Protein AF-G8SIX0-F1 (afdb_monomer_lite)

Structure (mmCIF, N/CA/C/O backbone):
data_AF-G8SIX0-F1
#
_entry.id   AF-G8SIX0-F1
#
loop_
_atom_site.group_PDB
_atom_site.id
_atom_site.type_symbol
_atom_site.label_atom_id
_atom_site.label_alt_id
_atom_site.label_comp_id
_atom_site.label_asym_id
_atom_site.label_entity_id
_atom_site.label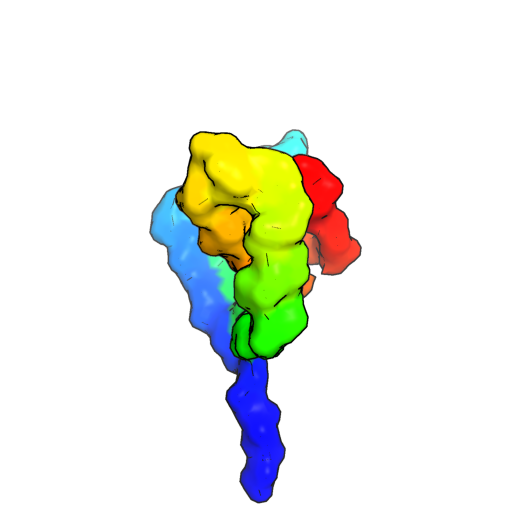_seq_id
_atom_site.pdbx_PDB_ins_code
_atom_site.Cartn_x
_atom_site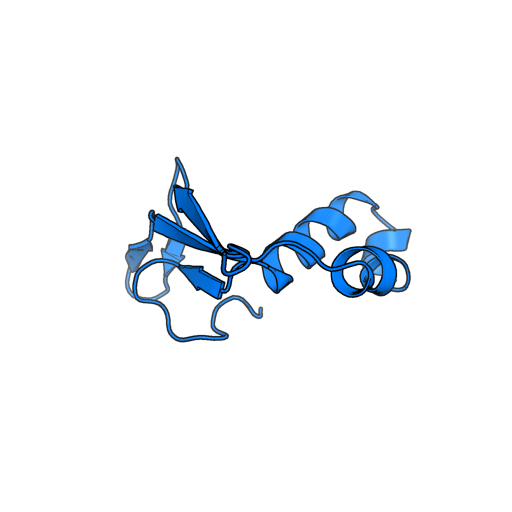.Cartn_y
_atom_site.Cartn_z
_atom_site.occupancy
_atom_site.B_iso_or_equiv
_atom_site.auth_seq_id
_atom_site.auth_comp_id
_atom_site.auth_asym_id
_atom_site.auth_atom_id
_atom_site.pdbx_PDB_model_num
ATOM 1 N N . MET A 1 1 ? 16.459 -13.848 18.807 1.00 54.94 1 MET A N 1
ATOM 2 C CA . MET A 1 1 ? 15.784 -12.667 18.229 1.00 54.94 1 MET A CA 1
ATOM 3 C C . MET A 1 1 ? 15.093 -13.113 16.956 1.00 54.94 1 MET A C 1
ATOM 5 O O . MET A 1 1 ? 15.766 -13.674 16.102 1.00 54.94 1 MET A O 1
ATOM 9 N N . SER A 1 2 ? 13.774 -12.963 16.862 1.00 78.25 2 SER A N 1
ATOM 10 C CA . SER A 1 2 ? 13.027 -13.197 15.621 1.00 78.25 2 SER A CA 1
ATOM 11 C C . SER A 1 2 ? 13.170 -11.985 14.698 1.00 78.25 2 SER A C 1
ATOM 13 O O . SER A 1 2 ? 13.232 -10.851 15.172 1.00 78.25 2 SER A O 1
ATOM 15 N N . LEU A 1 3 ? 13.248 -12.218 13.388 1.00 83.12 3 LEU A N 1
ATOM 16 C CA . LEU A 1 3 ? 13.311 -11.153 12.390 1.00 83.12 3 LEU A CA 1
ATOM 17 C C . LEU A 1 3 ? 11.934 -10.479 12.285 1.00 83.12 3 LEU A C 1
ATOM 19 O O . LEU A 1 3 ? 10.949 -11.147 11.977 1.00 83.12 3 LEU A O 1
ATOM 23 N N . HIS A 1 4 ? 11.858 -9.175 12.547 1.00 87.19 4 HIS A N 1
ATOM 24 C CA . HIS A 1 4 ? 10.646 -8.391 12.315 1.00 87.19 4 HIS A CA 1
ATOM 25 C C . HIS A 1 4 ? 10.636 -7.921 10.861 1.00 87.19 4 HIS A C 1
ATOM 27 O O . HIS A 1 4 ? 11.585 -7.280 10.412 1.00 87.19 4 HIS A O 1
ATOM 33 N N . THR A 1 5 ? 9.599 -8.295 10.117 1.00 92.62 5 THR A N 1
ATOM 34 C CA . THR A 1 5 ? 9.511 -8.033 8.672 1.00 92.62 5 THR A CA 1
ATOM 35 C C . THR A 1 5 ? 8.239 -7.300 8.276 1.00 92.62 5 THR A C 1
ATOM 37 O O . THR A 1 5 ? 8.085 -6.994 7.100 1.00 92.62 5 THR A O 1
ATOM 40 N N . GLU A 1 6 ? 7.371 -6.987 9.238 1.00 95.12 6 GLU A N 1
ATOM 41 C CA . GLU A 1 6 ? 6.082 -6.332 9.030 1.00 95.12 6 GLU A CA 1
ATOM 42 C C . GLU A 1 6 ? 6.076 -4.968 9.705 1.00 95.12 6 GLU A C 1
ATOM 44 O O . GLU A 1 6 ? 6.562 -4.830 10.817 1.00 95.12 6 GLU A O 1
ATOM 49 N N . PHE A 1 7 ? 5.534 -3.958 9.042 1.00 95.94 7 PHE A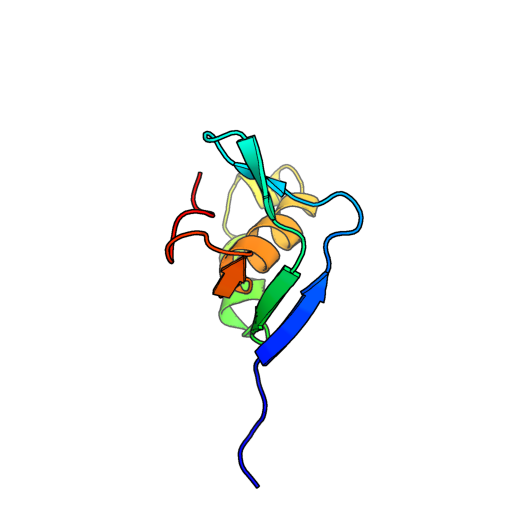 N 1
ATOM 50 C CA . PHE A 1 7 ? 5.585 -2.575 9.481 1.00 95.94 7 PHE A CA 1
ATOM 51 C C . PHE A 1 7 ? 4.198 -1.948 9.343 1.00 95.94 7 PHE A C 1
ATOM 53 O O . PHE A 1 7 ? 3.615 -1.987 8.253 1.00 95.94 7 PHE A O 1
ATOM 60 N N . PRO A 1 8 ? 3.649 -1.358 10.418 1.00 96.31 8 PRO A N 1
ATOM 61 C CA . PRO A 1 8 ? 2.391 -0.642 10.333 1.00 96.31 8 PRO A CA 1
ATOM 62 C C . PRO A 1 8 ? 2.581 0.682 9.588 1.00 96.31 8 PRO A C 1
ATOM 64 O O . PRO A 1 8 ? 3.611 1.348 9.716 1.00 96.31 8 PRO A O 1
ATOM 67 N N . PHE A 1 9 ? 1.559 1.103 8.850 1.00 95.38 9 PHE A N 1
ATOM 68 C CA . PHE A 1 9 ? 1.519 2.410 8.203 1.00 95.38 9 PHE A CA 1
ATOM 69 C C . PHE A 1 9 ? 0.147 3.064 8.317 1.00 95.38 9 PHE A C 1
ATOM 71 O O . PHE A 1 9 ? -0.851 2.448 8.698 1.00 95.38 9 PHE A O 1
ATOM 78 N N . THR A 1 10 ? 0.099 4.354 7.990 1.00 96.25 10 THR A N 1
ATOM 79 C CA . THR A 1 10 ? -1.144 5.121 7.925 1.00 96.25 10 THR A CA 1
ATOM 80 C C . THR A 1 10 ? -1.218 5.891 6.617 1.00 96.25 10 THR A C 1
ATOM 82 O O . THR A 1 10 ? -0.294 6.619 6.264 1.00 96.25 10 THR A O 1
ATOM 85 N N . LEU A 1 11 ? -2.341 5.762 5.917 1.00 93.19 11 LEU A N 1
ATOM 86 C CA . LEU A 1 11 ? -2.692 6.567 4.757 1.00 93.19 11 LEU A CA 1
ATOM 87 C C . LEU A 1 11 ? -3.236 7.923 5.234 1.00 93.19 11 LEU A C 1
ATOM 89 O O . LEU A 1 11 ? -4.310 7.968 5.844 1.00 93.19 11 LEU A O 1
ATOM 93 N N . PRO A 1 12 ? -2.573 9.054 4.926 1.00 93.25 12 PRO A N 1
ATOM 94 C CA . PRO A 1 12 ? -3.033 10.369 5.380 1.00 93.25 12 PRO A CA 1
ATOM 95 C C . PRO A 1 12 ? -4.442 10.715 4.881 1.00 93.25 12 PRO A C 1
ATOM 97 O O . PRO A 1 12 ? -5.234 11.344 5.590 1.00 93.25 12 PRO A O 1
ATOM 100 N N . LYS A 1 13 ? -4.761 10.283 3.655 1.00 93.56 13 LYS A N 1
ATOM 101 C CA . LYS A 1 13 ? -6.079 10.457 3.032 1.00 93.56 13 LYS A CA 1
ATOM 102 C C . LYS A 1 13 ? -7.028 9.283 3.287 1.00 93.56 13 LYS A C 1
ATOM 104 O O . LYS A 1 13 ? -8.233 9.497 3.289 1.00 93.56 13 LYS A O 1
ATOM 109 N N . GLY A 1 14 ? -6.488 8.105 3.594 1.00 92.44 14 GLY A N 1
ATOM 110 C CA . GLY A 1 14 ? -7.236 6.852 3.635 1.00 92.44 14 GLY A CA 1
ATOM 111 C C . GLY A 1 14 ? -7.601 6.325 2.244 1.00 92.4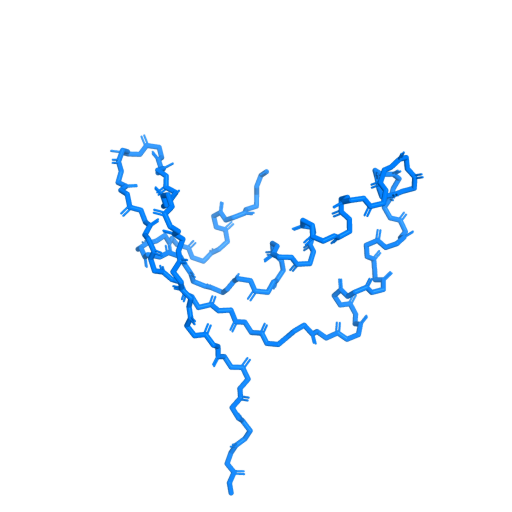4 14 GLY A C 1
ATOM 112 O O . GLY A 1 14 ? -7.366 6.989 1.236 1.00 92.44 14 GLY A O 1
ATOM 113 N N . TYR A 1 15 ? -8.158 5.122 2.222 1.00 90.75 15 TYR A N 1
ATOM 114 C CA . TYR A 1 15 ? -8.754 4.452 1.072 1.00 90.75 15 TYR A CA 1
ATOM 115 C C . TYR A 1 15 ? -10.231 4.204 1.389 1.00 90.75 15 TYR A C 1
ATOM 117 O O . TYR A 1 15 ? -10.539 3.742 2.484 1.00 90.75 15 TYR A O 1
ATOM 125 N N . VAL A 1 16 ? -11.129 4.557 0.474 1.00 93.81 16 VAL A N 1
ATOM 126 C CA . VAL A 1 16 ? -12.568 4.305 0.621 1.00 93.81 16 VAL A CA 1
ATOM 127 C C . VAL A 1 16 ? -12.905 3.094 -0.231 1.00 93.81 16 VAL A C 1
ATOM 129 O O . VAL A 1 16 ? -12.589 3.097 -1.420 1.00 93.81 16 VAL A O 1
ATOM 132 N N . ASP A 1 17 ? -13.492 2.071 0.382 1.00 90.31 17 ASP A N 1
ATOM 133 C CA . ASP A 1 17 ? -13.945 0.882 -0.338 1.00 90.31 17 ASP A CA 1
ATOM 134 C C . ASP A 1 17 ? -15.323 1.082 -0.990 1.00 90.31 17 ASP A C 1
ATOM 136 O O . ASP A 1 17 ? -15.937 2.148 -0.900 1.00 90.31 17 ASP A O 1
ATOM 140 N N . GLU A 1 18 ? -15.811 0.042 -1.663 1.00 90.06 18 GLU A N 1
ATOM 141 C CA . GLU A 1 18 ? -17.100 0.058 -2.362 1.00 90.06 18 GLU A CA 1
ATOM 142 C C . GLU A 1 18 ? -18.303 0.250 -1.423 1.00 90.06 18 GLU A C 1
ATOM 144 O O . GLU A 1 18 ? -19.345 0.749 -1.847 1.00 90.06 18 GLU A O 1
ATOM 149 N N . GLU A 1 19 ? -18.160 -0.093 -0.140 1.00 91.56 19 GLU A N 1
ATOM 150 C CA . GLU A 1 19 ? -19.192 0.072 0.889 1.00 91.56 19 GLU A CA 1
ATOM 151 C C . GLU A 1 19 ? -19.153 1.471 1.534 1.00 91.56 19 GLU A C 1
ATOM 153 O O . GLU A 1 19 ? -20.004 1.813 2.357 1.00 91.56 19 GLU A O 1
ATOM 158 N N . GLY A 1 20 ? -18.185 2.310 1.149 1.00 93.56 20 GLY A N 1
ATOM 159 C CA . GLY A 1 20 ? -17.989 3.650 1.696 1.00 93.56 20 GLY A CA 1
ATOM 160 C C . GLY A 1 20 ? -17.195 3.675 3.005 1.00 93.56 20 GLY A C 1
ATOM 161 O O . GLY A 1 20 ? -17.121 4.724 3.655 1.00 93.56 20 GLY A O 1
ATOM 162 N N . THR A 1 21 ? -16.582 2.560 3.404 1.00 93.94 21 THR A N 1
ATOM 163 C CA . THR A 1 21 ? -15.768 2.476 4.619 1.00 93.94 21 THR A CA 1
ATOM 164 C C . THR A 1 21 ? -14.384 3.070 4.375 1.00 93.94 21 THR A C 1
ATOM 166 O O . THR A 1 21 ? -13.708 2.758 3.396 1.00 93.94 21 THR A O 1
ATOM 169 N N . LEU A 1 22 ? -13.940 3.941 5.288 1.00 94.88 22 LEU A N 1
ATOM 170 C CA . LEU A 1 22 ? -12.639 4.604 5.208 1.00 94.88 22 LEU A CA 1
ATOM 171 C C . LEU A 1 22 ? -11.550 3.813 5.947 1.00 94.88 22 LEU A C 1
ATOM 173 O O . LEU A 1 22 ? -11.467 3.839 7.177 1.00 94.88 22 LEU A O 1
ATOM 177 N N . HIS A 1 23 ? -10.633 3.220 5.189 1.00 94.38 23 HIS A N 1
ATOM 178 C CA . HIS A 1 23 ? -9.460 2.501 5.683 1.00 94.38 23 HIS A CA 1
ATOM 179 C C . HIS A 1 23 ? -8.252 3.429 5.768 1.00 94.38 23 HIS A C 1
ATOM 181 O O . HIS A 1 23 ? -7.810 3.995 4.769 1.00 94.38 23 HIS A O 1
ATOM 187 N N . ARG A 1 24 ? -7.692 3.611 6.966 1.00 96.00 24 ARG A N 1
ATOM 188 C CA . ARG A 1 24 ? -6.522 4.487 7.177 1.00 96.00 24 ARG A CA 1
ATOM 189 C C . ARG A 1 24 ? -5.272 3.747 7.600 1.00 96.00 24 ARG A C 1
ATOM 191 O O . ARG A 1 24 ? -4.184 4.219 7.302 1.00 96.00 24 ARG A O 1
ATOM 198 N N . THR A 1 25 ? -5.408 2.637 8.302 1.00 96.44 25 THR A N 1
ATOM 199 C CA . THR A 1 25 ? -4.286 1.892 8.871 1.00 96.44 25 THR A CA 1
ATOM 200 C C . THR A 1 25 ? -4.059 0.619 8.085 1.00 96.44 25 THR A C 1
ATOM 202 O O . THR A 1 25 ? -5.020 -0.013 7.660 1.00 96.44 25 THR A O 1
ATOM 205 N N . GLY A 1 26 ? -2.805 0.225 7.916 1.00 95.12 26 GLY A N 1
ATOM 206 C CA . GLY A 1 26 ? -2.463 -1.032 7.267 1.00 95.12 26 GLY A CA 1
ATOM 207 C C . GLY A 1 26 ? -1.136 -1.580 7.757 1.00 95.12 26 GLY A C 1
ATOM 208 O O . GLY A 1 26 ? -0.437 -0.939 8.548 1.00 95.12 26 GLY A O 1
ATOM 209 N N . VAL A 1 27 ? -0.796 -2.761 7.261 1.00 95.88 27 VAL A N 1
ATOM 210 C CA . VAL A 1 27 ? 0.478 -3.434 7.511 1.00 95.88 27 VAL A CA 1
ATOM 211 C C . VAL A 1 27 ? 1.130 -3.736 6.170 1.00 95.88 27 VAL A C 1
ATOM 213 O O . VAL A 1 27 ? 0.460 -4.111 5.205 1.00 95.88 27 VAL A O 1
ATOM 216 N N . MET A 1 28 ? 2.440 -3.527 6.092 1.00 95.50 28 MET A N 1
ATOM 217 C CA . MET A 1 28 ? 3.251 -3.937 4.953 1.00 95.50 28 MET A CA 1
ATOM 218 C C . MET A 1 28 ? 4.375 -4.859 5.397 1.00 95.50 28 MET A C 1
ATOM 220 O O . MET A 1 28 ? 4.892 -4.710 6.498 1.00 95.50 28 MET A O 1
ATOM 224 N N . ARG A 1 29 ? 4.814 -5.758 4.523 1.00 95.62 29 ARG A N 1
ATOM 225 C CA . ARG A 1 29 ? 6.047 -6.526 4.716 1.00 95.62 29 ARG A CA 1
ATOM 226 C C . ARG A 1 29 ? 7.236 -5.863 4.022 1.00 95.62 29 ARG A C 1
ATOM 228 O O . ARG A 1 29 ? 7.063 -5.081 3.093 1.00 95.62 29 ARG A O 1
ATOM 235 N N . LEU A 1 30 ? 8.458 -6.226 4.399 1.00 95.50 30 LEU A N 1
ATOM 236 C CA . LEU A 1 30 ? 9.639 -5.868 3.611 1.00 95.50 30 LEU A CA 1
ATOM 237 C C . LEU A 1 30 ? 9.509 -6.405 2.178 1.00 95.50 30 LEU A C 1
ATOM 239 O O . LEU A 1 30 ? 9.124 -7.562 1.956 1.00 95.50 30 LEU A O 1
ATOM 243 N N . ALA A 1 31 ? 9.858 -5.558 1.211 1.00 94.75 31 ALA A N 1
ATOM 244 C CA . ALA A 1 31 ? 10.000 -5.970 -0.175 1.00 94.75 31 ALA A CA 1
ATOM 245 C C . ALA A 1 31 ? 11.140 -6.987 -0.296 1.00 94.75 31 ALA A C 1
ATOM 247 O O . ALA A 1 31 ? 12.202 -6.850 0.317 1.00 94.75 31 ALA A O 1
ATOM 248 N N . THR A 1 32 ? 10.921 -8.025 -1.095 1.00 94.94 32 THR A N 1
ATOM 249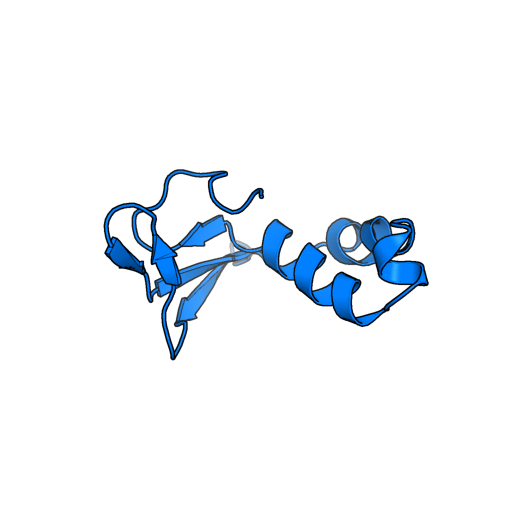 C CA . THR A 1 32 ? 11.981 -8.955 -1.484 1.00 94.94 32 THR A CA 1
ATOM 250 C C . THR A 1 32 ? 12.620 -8.494 -2.790 1.00 94.94 32 THR A C 1
ATOM 252 O O . THR A 1 32 ? 12.001 -7.778 -3.574 1.00 94.94 32 THR A O 1
ATOM 255 N N . ALA A 1 33 ? 13.823 -8.984 -3.102 1.00 95.75 33 ALA A N 1
ATOM 256 C CA . ALA A 1 33 ? 14.440 -8.732 -4.408 1.00 95.75 33 ALA A CA 1
ATOM 257 C C . ALA A 1 33 ? 13.528 -9.148 -5.580 1.00 95.75 33 ALA A C 1
ATOM 259 O O . ALA A 1 33 ? 13.543 -8.525 -6.638 1.00 95.75 33 ALA A O 1
ATOM 260 N N . ARG A 1 34 ? 12.695 -10.181 -5.389 1.00 94.44 34 ARG A N 1
ATOM 261 C CA . ARG A 1 34 ? 11.709 -10.595 -6.389 1.00 94.44 34 ARG A CA 1
ATOM 262 C C . ARG A 1 34 ? 10.634 -9.528 -6.609 1.00 94.44 34 ARG A C 1
ATOM 264 O O . ARG A 1 34 ? 10.268 -9.300 -7.758 1.00 94.44 34 ARG A O 1
ATOM 271 N N . ASP A 1 35 ? 10.141 -8.902 -5.541 1.00 94.69 35 ASP A N 1
ATOM 272 C CA . ASP A 1 35 ? 9.111 -7.861 -5.628 1.00 94.69 35 ASP A CA 1
ATOM 273 C C . ASP A 1 35 ? 9.588 -6.643 -6.420 1.00 94.69 35 ASP A C 1
ATOM 275 O O . ASP A 1 35 ? 8.786 -6.066 -7.140 1.00 94.69 35 ASP A O 1
ATOM 279 N N . GLU A 1 36 ? 10.880 -6.316 -6.339 1.00 94.69 36 GLU A N 1
ATOM 280 C CA . GLU A 1 36 ? 11.498 -5.169 -7.020 1.00 94.69 36 GLU A CA 1
ATOM 281 C C . GLU A 1 36 ? 11.917 -5.476 -8.470 1.00 94.69 36 GLU A C 1
ATOM 283 O O . GLU A 1 36 ? 11.804 -4.632 -9.356 1.00 94.69 36 GLU A O 1
ATOM 288 N N . ILE A 1 37 ? 12.403 -6.694 -8.746 1.00 94.94 37 ILE A N 1
ATOM 289 C CA . ILE A 1 37 ? 12.986 -7.044 -10.055 1.00 94.94 37 ILE A CA 1
ATOM 290 C C . ILE A 1 37 ? 11.935 -7.566 -11.044 1.00 94.94 37 ILE A C 1
ATOM 292 O O . ILE A 1 37 ? 12.013 -7.284 -12.240 1.00 94.94 37 ILE A O 1
ATOM 296 N N . GLU A 1 38 ? 10.956 -8.350 -10.583 1.00 93.94 38 GLU A N 1
ATOM 297 C CA . GLU A 1 38 ? 9.925 -8.932 -11.457 1.00 93.94 38 GLU A CA 1
ATOM 298 C C . GLU A 1 38 ? 9.083 -7.869 -12.202 1.00 93.94 38 GLU A C 1
ATOM 300 O O . GLU A 1 38 ? 8.854 -8.063 -13.401 1.00 93.94 38 GLU A O 1
ATOM 305 N N . PRO A 1 39 ? 8.693 -6.727 -11.588 1.00 93.00 39 PRO A N 1
ATOM 306 C CA . PRO A 1 39 ? 7.948 -5.665 -12.270 1.00 93.00 39 PRO A CA 1
ATOM 307 C C . PRO A 1 39 ? 8.685 -5.034 -13.454 1.00 93.00 39 PRO A C 1
ATOM 309 O O . PRO A 1 39 ? 8.036 -4.571 -14.383 1.00 93.00 39 PRO A O 1
ATOM 312 N N . LEU A 1 40 ? 10.022 -5.069 -13.490 1.00 93.25 40 LEU A N 1
ATOM 313 C CA . LEU A 1 40 ? 10.816 -4.484 -14.585 1.00 93.25 40 LEU A CA 1
ATOM 314 C C . LEU A 1 40 ? 10.578 -5.173 -15.943 1.00 93.25 40 LEU A C 1
ATOM 316 O O . LEU A 1 40 ? 10.995 -4.685 -16.996 1.00 93.25 40 LEU A O 1
ATOM 320 N N . ARG A 1 41 ? 9.924 -6.339 -15.933 1.00 92.50 41 ARG A N 1
ATOM 321 C CA . ARG A 1 41 ? 9.512 -7.059 -17.142 1.00 92.50 41 ARG A CA 1
ATOM 322 C C . ARG A 1 41 ? 8.118 -6.663 -17.636 1.00 92.50 41 ARG A C 1
ATOM 324 O O . ARG A 1 41 ? 7.790 -7.014 -18.767 1.00 92.50 41 ARG A O 1
ATOM 331 N N . ASP A 1 42 ? 7.320 -5.966 -16.827 1.00 93.31 42 ASP A N 1
ATOM 332 C CA . ASP A 1 42 ? 5.968 -5.528 -17.184 1.00 93.31 42 ASP A CA 1
ATOM 333 C C . ASP A 1 42 ? 6.040 -4.438 -18.276 1.00 93.31 42 ASP A C 1
ATOM 335 O O . ASP A 1 42 ? 6.766 -3.452 -18.107 1.00 93.31 42 ASP A O 1
ATOM 339 N N . PRO A 1 43 ? 5.316 -4.579 -19.405 1.00 94.81 43 PRO A N 1
ATOM 340 C CA . PRO A 1 43 ? 5.289 -3.565 -20.460 1.00 94.81 43 PRO A CA 1
ATOM 341 C C . PRO A 1 43 ? 4.910 -2.168 -19.955 1.00 94.81 43 PRO A C 1
ATOM 343 O O . PRO A 1 43 ? 5.502 -1.189 -20.401 1.00 94.81 43 PRO A O 1
ATOM 346 N N . ARG A 1 44 ? 4.014 -2.070 -18.964 1.00 93.75 44 ARG A N 1
ATOM 347 C CA . ARG A 1 44 ? 3.579 -0.790 -18.381 1.00 93.75 44 ARG A CA 1
ATOM 348 C C . ARG A 1 44 ? 4.718 -0.079 -17.657 1.00 93.75 44 ARG A C 1
ATOM 350 O O . ARG A 1 44 ? 4.796 1.143 -17.697 1.00 93.75 44 ARG A O 1
ATOM 357 N N . VAL A 1 45 ? 5.625 -0.838 -17.038 1.00 95.19 45 VAL A N 1
ATOM 358 C CA . VAL A 1 45 ? 6.826 -0.293 -16.382 1.00 95.19 45 VAL A CA 1
ATOM 359 C C . VAL A 1 45 ? 7.848 0.182 -17.411 1.00 95.19 45 VAL A C 1
ATOM 361 O O . VAL A 1 45 ? 8.516 1.184 -17.187 1.00 95.19 45 VAL A O 1
ATOM 364 N N . ARG A 1 46 ? 7.952 -0.493 -18.562 1.00 94.06 46 ARG A N 1
ATOM 365 C CA . ARG A 1 46 ? 8.825 -0.042 -19.661 1.00 94.06 46 ARG A CA 1
ATOM 366 C C . ARG A 1 46 ? 8.331 1.248 -20.305 1.00 94.06 46 ARG A C 1
ATOM 368 O O . ARG A 1 46 ? 9.145 2.066 -20.715 1.00 94.06 46 ARG A O 1
ATOM 375 N N . GLU A 1 47 ? 7.017 1.410 -20.416 1.00 95.69 47 GLU A N 1
ATOM 376 C CA . GLU A 1 47 ? 6.395 2.639 -20.917 1.00 95.69 47 GLU A CA 1
ATOM 377 C C . GLU A 1 47 ? 6.464 3.773 -19.885 1.00 95.69 47 GLU A C 1
ATOM 379 O O . GLU A 1 47 ? 6.635 4.935 -20.252 1.00 95.69 47 GLU A O 1
ATOM 384 N N . ASN A 1 48 ? 6.354 3.445 -18.595 1.00 95.62 48 ASN A N 1
ATOM 385 C CA . ASN A 1 48 ? 6.466 4.398 -17.500 1.00 95.62 48 ASN A CA 1
ATOM 386 C C . ASN A 1 48 ? 7.031 3.733 -16.235 1.00 95.62 48 ASN A C 1
ATOM 388 O O . ASN A 1 48 ? 6.329 3.020 -15.513 1.00 95.62 48 ASN A O 1
ATOM 392 N N . GLU A 1 49 ? 8.284 4.056 -15.915 1.00 93.25 49 GLU A N 1
ATOM 393 C CA . GLU A 1 49 ? 9.021 3.483 -14.780 1.00 93.25 49 GLU A CA 1
ATOM 394 C C . GLU A 1 49 ? 8.324 3.692 -13.424 1.00 93.25 49 GLU A C 1
ATOM 396 O O . GLU A 1 49 ? 8.484 2.879 -12.514 1.00 93.25 49 GLU A O 1
ATOM 401 N N . SER A 1 50 ? 7.475 4.720 -13.296 1.00 93.69 50 SER A N 1
ATOM 402 C CA . SER A 1 50 ? 6.724 5.009 -12.063 1.00 93.69 50 SER A CA 1
ATOM 403 C C . SER A 1 50 ? 5.778 3.871 -11.655 1.00 93.69 50 SER A C 1
ATOM 405 O O . SER A 1 50 ? 5.439 3.739 -10.478 1.00 93.69 50 SER A O 1
ATOM 407 N N . TYR A 1 51 ? 5.363 3.017 -12.600 1.00 93.88 51 TYR A N 1
ATOM 408 C CA . TYR A 1 51 ? 4.529 1.851 -12.296 1.00 93.88 51 TYR A CA 1
ATOM 409 C C . TYR A 1 51 ? 5.257 0.799 -11.456 1.00 93.88 51 TYR A C 1
ATOM 411 O O . TYR A 1 51 ? 4.592 0.041 -10.751 1.00 93.88 51 TYR A O 1
ATOM 419 N N . ALA A 1 52 ? 6.596 0.754 -11.478 1.00 94.31 52 ALA A N 1
ATOM 420 C CA . ALA A 1 52 ? 7.352 -0.213 -10.686 1.00 94.31 52 ALA A CA 1
ATOM 421 C C . ALA A 1 52 ? 7.033 -0.059 -9.193 1.00 94.31 52 ALA A C 1
ATOM 423 O O . ALA A 1 52 ? 6.672 -1.030 -8.531 1.00 94.31 52 ALA A O 1
ATOM 424 N N . THR A 1 53 ? 7.054 1.178 -8.689 1.00 93.19 53 THR A N 1
ATOM 425 C CA . THR A 1 53 ? 6.733 1.487 -7.291 1.00 93.19 53 THR A CA 1
ATOM 426 C C . THR A 1 53 ? 5.306 1.090 -6.931 1.00 93.19 53 THR A C 1
ATOM 428 O O . THR A 1 53 ? 5.078 0.520 -5.867 1.00 93.19 53 THR A O 1
ATOM 431 N N . VAL A 1 54 ? 4.340 1.341 -7.818 1.00 92.69 54 VAL A N 1
ATOM 432 C CA . VAL A 1 54 ? 2.936 0.968 -7.586 1.00 92.69 54 VAL A CA 1
ATOM 433 C C . VAL A 1 54 ? 2.794 -0.550 -7.462 1.00 92.69 54 VAL A C 1
ATOM 435 O O . VAL A 1 54 ? 2.142 -1.039 -6.541 1.00 92.69 54 VAL A O 1
ATOM 438 N N . ILE A 1 55 ? 3.454 -1.304 -8.344 1.00 93.62 55 ILE A N 1
ATOM 439 C CA . ILE A 1 55 ? 3.424 -2.769 -8.320 1.00 93.62 55 ILE A CA 1
ATOM 440 C C . ILE A 1 55 ? 4.085 -3.310 -7.047 1.00 93.62 55 ILE A C 1
ATOM 442 O O . ILE A 1 55 ? 3.557 -4.242 -6.440 1.00 93.62 55 ILE A O 1
ATOM 446 N N . VAL A 1 56 ? 5.212 -2.736 -6.622 1.00 94.50 56 VAL A N 1
ATOM 447 C CA . VAL A 1 56 ? 5.873 -3.114 -5.364 1.00 94.50 56 VAL A CA 1
ATOM 448 C C . VAL A 1 56 ? 4.938 -2.873 -4.184 1.00 94.50 56 VAL A C 1
ATOM 450 O O . VAL A 1 56 ? 4.702 -3.797 -3.408 1.00 94.50 56 VAL A O 1
ATOM 453 N N . LEU A 1 57 ? 4.339 -1.680 -4.080 1.00 92.62 57 LEU A N 1
ATOM 454 C CA . LEU A 1 57 ? 3.397 -1.339 -3.009 1.00 92.62 57 LEU A CA 1
ATOM 455 C C . LEU A 1 57 ? 2.225 -2.327 -2.943 1.00 92.62 57 LEU A C 1
ATOM 457 O O . LEU A 1 57 ? 1.909 -2.831 -1.866 1.00 92.62 57 LEU A O 1
ATOM 461 N N . ALA A 1 58 ? 1.648 -2.685 -4.091 1.00 90.50 58 ALA A N 1
ATOM 462 C CA . ALA A 1 58 ? 0.566 -3.665 -4.169 1.00 90.50 58 ALA A CA 1
ATOM 463 C C . ALA A 1 58 ? 0.977 -5.080 -3.707 1.00 90.50 58 ALA A C 1
ATOM 465 O O . ALA A 1 58 ? 0.132 -5.863 -3.282 1.00 90.50 58 ALA A O 1
ATOM 466 N N . ARG A 1 59 ? 2.268 -5.432 -3.781 1.00 92.62 59 ARG A N 1
ATOM 467 C CA . ARG A 1 59 ? 2.796 -6.744 -3.357 1.00 92.62 59 ARG A CA 1
ATOM 468 C C . ARG A 1 59 ? 3.175 -6.808 -1.884 1.00 92.62 59 ARG A C 1
ATOM 470 O O . ARG A 1 59 ? 3.241 -7.911 -1.329 1.00 92.62 59 ARG A O 1
ATOM 477 N N . VAL A 1 60 ? 3.513 -5.667 -1.289 1.00 94.69 60 VAL A N 1
ATOM 478 C CA . VAL A 1 60 ? 4.024 -5.607 0.083 1.00 94.69 60 VAL A CA 1
ATOM 479 C C . VAL A 1 60 ? 2.966 -5.230 1.105 1.00 94.69 60 VAL A C 1
ATOM 481 O O . VAL A 1 60 ? 3.130 -5.604 2.259 1.00 94.69 60 VAL A O 1
ATOM 484 N N . VAL A 1 61 ? 1.887 -4.542 0.722 1.00 93.38 61 VAL A N 1
ATOM 485 C CA . VAL A 1 61 ? 0.750 -4.304 1.624 1.00 93.38 61 VAL A CA 1
ATOM 486 C C . VAL A 1 61 ? 0.044 -5.635 1.887 1.00 93.38 61 VAL A C 1
ATOM 488 O O . VAL A 1 61 ? -0.485 -6.257 0.968 1.00 93.38 61 VAL A O 1
ATOM 491 N N . THR A 1 62 ? 0.068 -6.084 3.139 1.00 92.94 62 THR A N 1
ATOM 492 C CA . THR A 1 62 ? -0.536 -7.349 3.582 1.00 92.94 62 THR A CA 1
ATOM 493 C C . THR A 1 62 ? -1.922 -7.139 4.176 1.00 92.94 62 THR A C 1
ATOM 495 O O . THR A 1 62 ? -2.783 -8.002 4.022 1.00 92.94 62 THR A O 1
ATOM 498 N N . GLU A 1 63 ? -2.157 -5.980 4.793 1.00 94.00 63 GLU A N 1
ATOM 499 C CA . GLU A 1 63 ? -3.430 -5.615 5.415 1.00 94.00 63 GLU A CA 1
ATOM 500 C C . GLU A 1 63 ? -3.743 -4.137 5.179 1.00 94.00 63 GLU A C 1
ATOM 502 O O . GLU A 1 63 ? -2.854 -3.281 5.233 1.00 94.00 63 GLU A O 1
ATOM 507 N N . LEU A 1 64 ? -5.022 -3.826 4.968 1.00 94.06 64 LEU A N 1
ATOM 508 C CA . LEU A 1 64 ? -5.526 -2.459 4.891 1.00 94.06 64 LEU A CA 1
ATOM 509 C C . LEU A 1 64 ? -6.903 -2.384 5.557 1.00 94.06 64 LEU A C 1
ATOM 511 O O . LEU A 1 64 ? -7.900 -2.846 5.010 1.00 94.06 64 LEU A O 1
ATOM 515 N N . GLY A 1 65 ? -6.941 -1.802 6.754 1.00 91.25 65 GLY A N 1
ATOM 516 C CA . GLY A 1 65 ? -8.141 -1.677 7.572 1.00 91.25 65 GLY A CA 1
ATOM 517 C C . GLY A 1 65 ? -8.815 -3.024 7.817 1.00 91.25 65 GLY A C 1
ATOM 518 O O . GLY A 1 65 ? -8.206 -3.924 8.385 1.00 91.25 65 GLY A O 1
ATOM 519 N N . THR A 1 66 ? -10.076 -3.145 7.404 1.00 89.88 66 THR A N 1
ATOM 520 C CA . THR A 1 66 ? -10.874 -4.375 7.557 1.00 89.88 66 THR A CA 1
ATOM 521 C C . THR A 1 66 ? -11.064 -5.132 6.244 1.00 89.88 66 THR A C 1
ATOM 523 O O . THR A 1 66 ? -11.934 -5.997 6.158 1.00 89.88 66 THR A O 1
ATOM 526 N N . LEU A 1 67 ? -10.286 -4.800 5.210 1.00 87.62 67 LEU A N 1
ATOM 527 C CA . LEU A 1 67 ? -10.417 -5.431 3.905 1.00 87.62 67 LEU A CA 1
ATOM 528 C C . LEU A 1 67 ? -9.964 -6.899 3.927 1.00 87.62 67 LEU A C 1
ATOM 530 O O . LEU A 1 67 ? -8.981 -7.238 4.593 1.00 87.62 67 LEU A O 1
ATOM 534 N N . PRO A 1 68 ? -10.629 -7.778 3.155 1.00 81.44 68 PRO A N 1
ATOM 535 C CA . PRO A 1 68 ? -10.205 -9.161 3.039 1.00 81.44 68 PRO A CA 1
ATOM 536 C C . PRO A 1 68 ? -8.847 -9.258 2.316 1.00 81.44 68 PRO A C 1
ATOM 538 O O . PRO A 1 68 ? -8.567 -8.461 1.405 1.00 81.44 68 PRO A O 1
ATOM 541 N N . PRO A 1 69 ? -8.009 -10.255 2.664 1.00 70.12 69 PRO A N 1
ATOM 542 C CA . PRO A 1 69 ? -6.736 -10.492 1.992 1.00 70.12 69 PRO A CA 1
ATOM 543 C C . PRO A 1 69 ? -6.934 -10.697 0.484 1.00 70.12 69 PRO A C 1
ATOM 545 O O . PRO A 1 69 ? -7.665 -11.593 0.066 1.00 70.12 69 PRO A O 1
ATOM 548 N N . GLY A 1 70 ? -6.268 -9.880 -0.339 1.00 63.47 70 GLY A N 1
ATOM 549 C CA . GLY A 1 70 ? -6.325 -9.975 -1.806 1.00 63.47 70 GLY A CA 1
ATOM 550 C C . GLY A 1 70 ? -7.281 -9.004 -2.507 1.00 63.47 70 GLY A C 1
ATOM 551 O O . GLY A 1 70 ? -7.339 -9.031 -3.732 1.00 63.47 70 GLY A O 1
ATOM 552 N N . SER A 1 71 ? -7.962 -8.125 -1.769 1.00 57.47 71 SER A N 1
ATOM 553 C CA . SER A 1 71 ? -8.803 -7.046 -2.324 1.00 57.47 71 SER A CA 1
ATOM 554 C C . SER A 1 71 ? -8.017 -5.924 -3.022 1.00 57.47 71 SER A C 1
ATOM 556 O O . SER A 1 71 ? -8.567 -5.230 -3.863 1.00 57.47 71 SER A O 1
ATOM 558 N N . THR A 1 72 ? -6.714 -5.777 -2.761 1.00 54.28 72 THR A N 1
ATOM 559 C CA . THR A 1 72 ? -5.838 -4.778 -3.417 1.00 54.28 72 THR A CA 1
ATOM 560 C C . THR A 1 72 ? -5.447 -5.150 -4.861 1.00 54.28 72 THR A C 1
ATOM 562 O O . THR A 1 72 ? -4.461 -4.636 -5.388 1.00 54.28 72 THR A O 1
ATOM 565 N N . ARG A 1 73 ? -6.136 -6.106 -5.495 1.00 50.44 73 ARG A N 1
ATOM 566 C CA . ARG A 1 73 ? -5.792 -6.637 -6.823 1.00 50.44 73 ARG A CA 1
ATOM 567 C C . ARG A 1 73 ? -6.836 -6.273 -7.875 1.00 50.44 73 ARG A C 1
ATOM 569 O O . ARG A 1 73 ? -7.445 -7.188 -8.405 1.00 50.44 73 ARG A O 1
ATOM 576 N N . GLU A 1 74 ? -6.973 -4.998 -8.224 1.00 39.47 74 GLU A N 1
ATOM 577 C CA . GLU A 1 74 ? -7.516 -4.562 -9.526 1.00 39.47 74 GLU A CA 1
ATOM 578 C C . GLU A 1 74 ? -6.804 -3.294 -10.011 1.00 39.47 74 GLU A C 1
ATOM 580 O O . GLU A 1 74 ? -6.552 -2.393 -9.177 1.00 39.47 74 GLU A O 1
#

Sequence (74 aa):
MSLHTEFPFTLPKGYVDEEGTLHRTGVMRLATARDEIEPLRDPRVRENESYATVIVLARVVTELGTLPPGSTRE

Radius of gyration: 13.89 Å; chains: 1; bounding box: 35×24×39 Å

Secondary structure (DSSP, 8-state):
-PPP-EEEEEEEEEEE-TT--EEEEEEEEPPPHHHHHGGGGSHHHHH-THHHHHHHHHH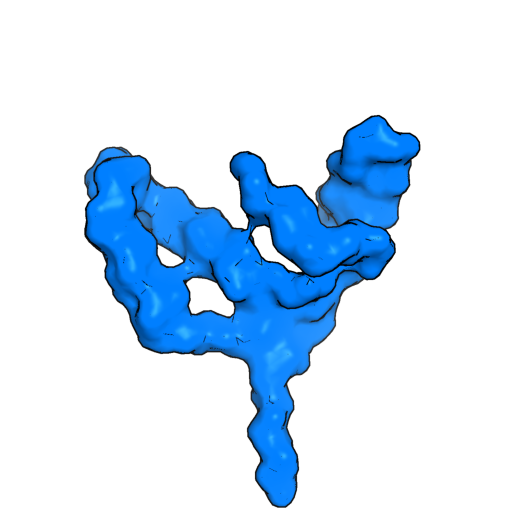HEEEETTPPTTTT--

pLDDT: mean 89.59, std 11.71, range [39.47, 96.44]

Foldseek 3Di:
DDDDFKDKDFDPQADQDPVRDGWTIFMFGDQDPCLQPVCCPPVVCVVPVVVSVVSSVLVGTQTIHPDDGPPSPD